Protein AF-A0AAJ2TJ36-F1 (afdb_monomer_lite)

pLDDT: mean 85.06, std 10.78, range [38.16, 96.94]

Organism: Stenotrophomonas maltophilia (NCBI:txid40324)

Secondary structure (DSSP, 8-state):
-PPPPPHHHHHHHHHHHHHHHHHHHHH-HHHHHHHHHHHHHHHHHHHHHHHHHHHHHHHHHHHHHHHHHHHHH---HHHHHHHHHHHHHHHHHHHHHHHHHTT---

Sequence (106 aa):
MTAAETPLATLERIAGVNAEFGAVAAATPDFMIRVGESMLKKQSIDLRTAHALLSDLVDQGDRLTAAFRALGLDNSLIDRSRLAQKCEESLIAFDAALARAKGGAA

Foldseek 3Di:
DPDDQDPVNVVVVVVVVVVVVVVVCVVCVVVVVVVVVVVVVVVVVVVVQLVVLVVQLVVLVVQLVVLVVVLVVDPDPVVNVVSVVSNVVSVVSNVCSVCVSVVHDD

Structure (mmCIF, N/CA/C/O backbone):
data_AF-A0AAJ2TJ36-F1
#
_entry.id   AF-A0AAJ2TJ36-F1
#
loop_
_atom_site.group_PDB
_atom_site.id
_atom_site.type_symbol
_atom_site.label_atom_id
_atom_site.label_alt_id
_atom_site.label_comp_id
_atom_site.label_asym_id
_atom_site.label_entity_id
_atom_site.label_seq_id
_atom_site.pdbx_PDB_ins_code
_atom_site.Cartn_x
_atom_site.Cartn_y
_atom_site.Cartn_z
_atom_site.occupancy
_atom_site.B_iso_or_equiv
_atom_site.auth_seq_id
_atom_site.auth_comp_id
_atom_site.auth_asym_id
_atom_site.auth_atom_id
_atom_site.pdbx_PDB_model_num
ATOM 1 N N . MET A 1 1 ? 25.298 29.878 -19.751 1.00 38.16 1 MET A N 1
ATOM 2 C CA . MET A 1 1 ? 23.884 29.492 -19.931 1.00 38.16 1 MET A CA 1
ATOM 3 C C . MET A 1 1 ? 23.811 28.587 -21.146 1.00 38.16 1 MET A C 1
ATOM 5 O O . MET A 1 1 ? 23.938 29.081 -22.257 1.00 38.16 1 MET A O 1
ATOM 9 N N . THR A 1 2 ? 23.728 27.274 -20.951 1.00 48.56 2 THR A N 1
ATOM 10 C CA . THR A 1 2 ? 23.438 26.333 -22.040 1.00 48.56 2 THR A CA 1
ATOM 11 C C . THR A 1 2 ? 21.992 26.550 -22.484 1.00 48.56 2 THR A C 1
ATOM 1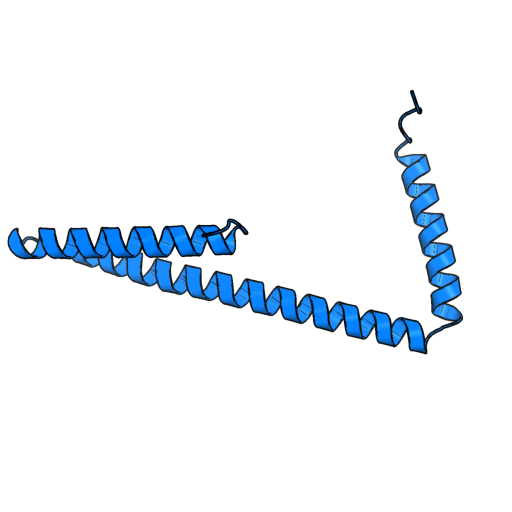3 O O . THR A 1 2 ? 21.099 26.644 -21.643 1.00 48.56 2 THR A O 1
ATOM 16 N N . ALA A 1 3 ? 21.773 26.729 -23.787 1.00 59.12 3 ALA A N 1
ATOM 17 C CA . ALA A 1 3 ? 20.436 26.879 -24.354 1.00 59.12 3 ALA A CA 1
ATOM 18 C C . ALA A 1 3 ? 19.581 25.650 -24.001 1.00 59.12 3 ALA A C 1
ATOM 20 O O . ALA A 1 3 ? 20.082 24.526 -24.033 1.00 59.12 3 ALA A O 1
ATOM 21 N N . ALA A 1 4 ? 18.316 25.867 -23.638 1.00 71.19 4 ALA A N 1
ATOM 22 C CA . ALA A 1 4 ? 17.386 24.777 -23.369 1.00 71.19 4 ALA A CA 1
ATOM 23 C C . ALA A 1 4 ? 17.201 23.938 -24.646 1.00 71.19 4 ALA A C 1
ATOM 25 O O . ALA A 1 4 ? 16.904 24.485 -25.709 1.00 71.19 4 ALA A O 1
ATOM 26 N N . GLU A 1 5 ? 17.418 22.626 -24.540 1.00 77.31 5 GLU A N 1
ATOM 27 C CA . GLU A 1 5 ? 17.229 21.665 -25.630 1.00 77.31 5 GLU A CA 1
ATOM 28 C C . GLU A 1 5 ? 15.774 21.730 -26.114 1.00 77.31 5 GLU A C 1
ATOM 30 O O . GLU A 1 5 ? 14.836 21.751 -25.312 1.00 77.31 5 GLU A O 1
ATOM 35 N N . THR A 1 6 ? 15.571 21.820 -27.429 1.00 89.81 6 THR A N 1
ATOM 36 C CA . THR A 1 6 ? 14.217 21.853 -27.983 1.00 89.81 6 THR A CA 1
ATOM 37 C C . THR A 1 6 ? 13.592 20.456 -27.908 1.00 89.81 6 THR A C 1
ATOM 39 O O . THR A 1 6 ? 14.306 19.457 -28.023 1.00 89.81 6 THR A O 1
ATOM 42 N N . PRO A 1 7 ? 12.255 20.345 -27.792 1.00 88.31 7 PRO A N 1
ATOM 43 C CA . PRO A 1 7 ? 11.578 19.048 -27.809 1.00 88.31 7 PRO A CA 1
ATOM 44 C C . PRO A 1 7 ? 11.925 18.196 -29.041 1.00 88.31 7 PRO A C 1
ATOM 46 O O . PRO A 1 7 ? 12.038 16.979 -28.934 1.00 88.31 7 PRO A O 1
ATOM 49 N N . LEU A 1 8 ? 12.142 18.833 -30.199 1.00 90.12 8 LEU A N 1
ATOM 50 C CA . LEU A 1 8 ? 12.558 18.154 -31.427 1.00 90.12 8 LEU A CA 1
ATOM 51 C C . LEU A 1 8 ? 13.974 17.573 -31.310 1.00 90.12 8 LEU A C 1
ATOM 53 O O . LEU A 1 8 ? 14.163 16.397 -31.604 1.00 90.12 8 LEU A O 1
ATOM 57 N N . ALA A 1 9 ? 14.937 18.355 -30.813 1.00 89.12 9 ALA A N 1
ATOM 58 C CA . ALA A 1 9 ? 16.309 17.887 -30.609 1.00 89.12 9 ALA A CA 1
ATOM 59 C C . ALA A 1 9 ? 16.367 16.702 -29.626 1.00 89.12 9 ALA A C 1
ATOM 61 O O . ALA A 1 9 ? 17.119 15.748 -29.831 1.00 89.12 9 ALA A O 1
ATOM 62 N N . THR A 1 10 ? 15.504 16.706 -28.606 1.00 88.50 10 THR A N 1
ATOM 63 C CA . THR A 1 10 ? 15.352 15.570 -27.690 1.00 88.50 10 THR A CA 1
ATOM 64 C C . THR A 1 10 ? 14.812 14.324 -28.385 1.00 88.50 10 THR A C 1
ATOM 66 O O . THR A 1 10 ? 15.330 13.231 -28.152 1.00 88.50 10 THR A O 1
ATOM 69 N N . LEU A 1 11 ? 13.803 14.458 -29.249 1.00 89.31 11 LEU A N 1
ATOM 70 C CA . LEU A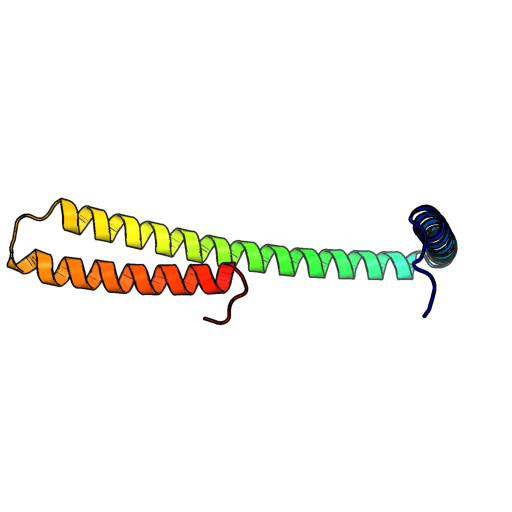 1 11 ? 13.250 13.323 -29.992 1.00 89.31 11 LEU A CA 1
ATOM 71 C C . LEU A 1 11 ? 14.264 12.732 -30.978 1.00 89.31 11 LEU A C 1
ATOM 73 O O . LEU A 1 11 ? 14.400 11.512 -31.045 1.00 89.31 11 LEU A O 1
ATOM 77 N N . GLU A 1 12 ? 15.010 13.575 -31.690 1.00 91.38 12 GLU A N 1
ATOM 78 C CA . GLU A 1 12 ? 16.060 13.141 -32.619 1.00 91.38 12 GLU A CA 1
ATOM 79 C C . GLU A 1 12 ? 17.186 12.399 -31.891 1.00 91.38 12 GLU A C 1
ATOM 81 O O . GLU A 1 12 ? 17.613 11.326 -32.323 1.00 91.38 12 GLU A O 1
ATOM 86 N N . ARG A 1 13 ? 17.608 12.906 -30.727 1.00 92.31 13 ARG A N 1
ATOM 87 C CA . ARG A 1 13 ? 18.596 12.237 -29.876 1.00 92.31 13 ARG A CA 1
ATOM 88 C C . ARG A 1 13 ? 18.099 10.879 -29.378 1.00 92.31 13 ARG A C 1
ATOM 90 O O . ARG A 1 13 ? 18.850 9.908 -29.416 1.00 92.31 13 ARG A O 1
ATOM 97 N N . ILE A 1 14 ? 16.846 10.791 -28.925 1.00 88.62 14 ILE A N 1
ATOM 98 C CA . ILE A 1 14 ? 16.240 9.519 -28.494 1.00 88.62 14 ILE A CA 1
ATOM 99 C C . ILE A 1 14 ? 16.185 8.528 -29.661 1.00 88.62 14 ILE A C 1
ATOM 101 O O . ILE A 1 14 ? 16.536 7.362 -29.489 1.00 88.62 14 ILE A O 1
ATOM 105 N N . ALA A 1 15 ? 15.783 8.982 -30.849 1.00 86.06 15 ALA A N 1
ATOM 106 C CA . ALA A 1 15 ? 15.731 8.142 -32.039 1.00 86.06 15 ALA A CA 1
ATOM 107 C C . ALA A 1 15 ? 17.120 7.597 -32.418 1.00 86.06 15 ALA A C 1
ATOM 109 O O . ALA A 1 15 ? 17.240 6.405 -32.699 1.00 86.06 15 ALA A O 1
ATOM 110 N N . GLY A 1 16 ? 18.164 8.432 -32.354 1.00 88.31 16 GLY A N 1
ATOM 111 C CA . GLY A 1 16 ? 19.550 8.016 -32.591 1.00 88.31 16 GLY A CA 1
ATOM 112 C C . GLY A 1 16 ? 20.022 6.944 -31.606 1.00 88.31 16 GLY A C 1
ATOM 113 O O . GLY A 1 16 ? 20.478 5.881 -32.022 1.00 88.31 16 GLY A O 1
ATOM 114 N N . VAL A 1 17 ? 19.812 7.167 -30.306 1.00 89.06 17 VAL A N 1
ATOM 115 C CA . VAL A 1 17 ? 20.164 6.191 -29.258 1.00 89.06 17 VAL A CA 1
ATOM 116 C C . VAL A 1 17 ? 19.413 4.869 -29.446 1.00 89.06 17 VAL A C 1
ATOM 118 O O . VAL A 1 17 ? 19.998 3.796 -29.301 1.00 89.06 17 VAL A O 1
ATOM 121 N N . ASN A 1 18 ? 18.131 4.917 -29.812 1.00 82.62 18 ASN A N 1
ATOM 122 C CA . ASN A 1 18 ? 17.344 3.710 -30.067 1.00 82.62 18 ASN A CA 1
ATOM 123 C C . ASN A 1 18 ? 17.852 2.931 -31.290 1.00 82.62 18 ASN A C 1
ATOM 125 O O . ASN A 1 18 ? 17.848 1.700 -31.269 1.00 82.62 18 ASN A O 1
ATOM 129 N N . ALA A 1 19 ? 18.302 3.623 -32.340 1.00 85.06 19 ALA A N 1
ATOM 130 C CA . ALA A 1 19 ? 18.878 2.988 -33.522 1.00 85.06 19 ALA A CA 1
ATOM 131 C C . ALA A 1 19 ? 20.214 2.295 -33.203 1.00 85.06 19 ALA A C 1
ATOM 133 O O . ALA A 1 19 ? 20.416 1.142 -33.589 1.00 85.06 19 ALA A O 1
ATOM 134 N N . GLU A 1 20 ? 21.094 2.954 -32.443 1.00 84.12 20 GLU A N 1
ATOM 135 C CA . GLU A 1 20 ? 22.355 2.370 -31.966 1.00 84.12 20 GLU A CA 1
ATOM 136 C C . GLU A 1 20 ? 22.109 1.151 -31.074 1.00 84.12 20 GLU A C 1
ATOM 138 O O . GLU A 1 20 ? 22.718 0.096 -31.263 1.00 84.12 20 GLU A O 1
ATOM 143 N N . PHE A 1 21 ? 21.155 1.260 -30.148 1.00 82.19 21 PHE A N 1
ATOM 144 C CA . PHE A 1 21 ? 20.745 0.144 -29.306 1.00 82.19 21 PHE A CA 1
ATOM 145 C C . PHE A 1 21 ? 20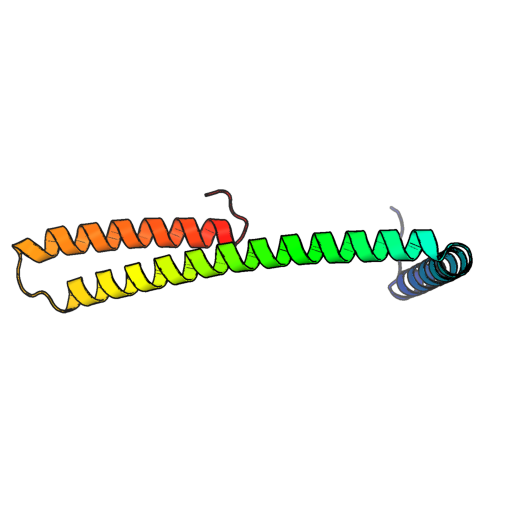.211 -1.026 -30.139 1.00 82.19 21 PHE A C 1
ATOM 147 O O . PHE A 1 21 ? 20.573 -2.172 -29.884 1.00 82.19 21 PHE A O 1
ATOM 154 N N . GLY A 1 22 ? 19.403 -0.753 -31.169 1.00 78.94 22 GLY A N 1
ATOM 155 C CA . GLY A 1 22 ? 18.898 -1.766 -32.097 1.00 78.94 22 GLY A CA 1
ATOM 156 C C . GLY A 1 22 ? 20.011 -2.492 -32.860 1.00 78.94 22 GLY A C 1
ATOM 157 O O . GLY A 1 22 ? 19.971 -3.717 -32.983 1.00 78.94 22 GLY A O 1
ATOM 158 N N . ALA A 1 23 ? 21.038 -1.768 -33.311 1.00 84.69 23 ALA A N 1
ATOM 159 C CA . ALA A 1 23 ? 22.197 -2.356 -33.983 1.00 84.69 23 ALA A CA 1
ATOM 160 C C . ALA A 1 23 ? 23.017 -3.259 -33.041 1.00 84.69 23 ALA A C 1
ATOM 162 O O . ALA A 1 23 ? 23.380 -4.377 -33.413 1.00 84.69 23 ALA A O 1
ATOM 163 N N . VAL A 1 24 ? 23.254 -2.818 -31.801 1.00 81.50 24 VAL A N 1
ATOM 164 C CA . VAL A 1 24 ? 23.934 -3.628 -30.774 1.00 81.50 24 VAL A CA 1
ATOM 165 C C . VAL A 1 24 ? 23.096 -4.847 -30.393 1.00 81.50 24 VAL A C 1
ATOM 167 O O . VAL A 1 24 ? 23.635 -5.947 -30.251 1.00 81.50 24 VAL A O 1
ATOM 170 N N . ALA A 1 25 ? 21.780 -4.683 -30.274 1.00 78.06 25 ALA A N 1
ATOM 171 C CA . ALA A 1 25 ? 20.863 -5.763 -29.944 1.00 78.06 25 ALA A CA 1
ATOM 172 C C . ALA A 1 25 ? 20.843 -6.856 -31.020 1.00 78.06 25 ALA A C 1
ATOM 174 O O . ALA A 1 25 ? 20.871 -8.041 -30.689 1.00 78.06 25 ALA A O 1
ATOM 175 N N . ALA A 1 26 ? 20.866 -6.466 -32.299 1.00 79.06 26 ALA A N 1
ATOM 176 C CA . ALA A 1 26 ? 20.960 -7.394 -33.423 1.00 79.06 26 ALA A CA 1
ATOM 177 C C . ALA A 1 26 ? 22.302 -8.147 -33.454 1.00 79.06 26 ALA A C 1
ATOM 179 O O . ALA A 1 26 ? 22.337 -9.332 -33.781 1.00 79.06 26 ALA A O 1
ATOM 180 N N . ALA A 1 27 ? 23.400 -7.482 -33.080 1.00 84.94 27 ALA A N 1
ATOM 181 C CA . ALA A 1 27 ? 24.734 -8.078 -33.033 1.00 84.94 27 ALA A CA 1
ATOM 182 C C . ALA A 1 27 ? 24.988 -8.941 -31.781 1.00 84.94 27 ALA A C 1
ATOM 184 O O . ALA A 1 27 ? 25.897 -9.770 -31.789 1.00 84.94 27 ALA A O 1
ATOM 185 N N . THR A 1 28 ? 24.208 -8.766 -30.704 1.00 85.12 28 THR A N 1
ATOM 186 C CA . THR A 1 28 ? 24.421 -9.458 -29.416 1.00 85.12 28 THR A CA 1
ATOM 187 C C . THR A 1 28 ? 23.146 -10.086 -28.815 1.00 85.12 28 THR A C 1
ATOM 189 O O . THR A 1 28 ? 22.765 -9.770 -27.682 1.00 85.12 28 THR A O 1
ATOM 192 N N . PRO A 1 29 ? 22.492 -11.038 -29.509 1.00 83.00 29 PRO A N 1
ATOM 193 C CA . PRO A 1 29 ? 21.208 -11.600 -29.070 1.00 83.00 29 PRO A CA 1
ATOM 194 C C . PRO A 1 29 ? 21.246 -12.210 -27.659 1.00 83.00 29 PRO A C 1
ATOM 196 O O . PRO A 1 29 ? 20.386 -11.916 -26.831 1.00 83.00 29 PRO A O 1
ATOM 199 N N . ASP A 1 30 ? 22.286 -12.981 -27.333 1.00 87.19 30 ASP A N 1
ATOM 200 C CA . ASP A 1 30 ? 22.430 -13.637 -26.022 1.00 87.19 30 ASP A CA 1
ATOM 201 C C . ASP A 1 30 ? 22.658 -12.649 -24.869 1.00 87.19 30 ASP A C 1
ATOM 203 O O . ASP A 1 30 ? 22.331 -12.916 -23.709 1.00 87.19 30 ASP A O 1
ATOM 207 N N . PHE A 1 31 ? 23.260 -11.493 -25.152 1.00 83.06 31 PHE A N 1
ATOM 208 C CA . PHE A 1 31 ? 23.383 -10.420 -24.167 1.00 83.06 31 PHE A CA 1
ATOM 209 C C . PHE A 1 31 ? 22.022 -9.760 -23.931 1.00 83.06 31 PHE A C 1
ATOM 211 O O . PHE A 1 31 ? 21.610 -9.603 -22.782 1.00 83.06 31 PHE A O 1
ATOM 218 N N . MET A 1 32 ? 21.287 -9.466 -25.003 1.00 86.12 32 MET A N 1
ATOM 219 C CA . MET A 1 32 ? 19.947 -8.884 -24.930 1.00 86.12 32 MET A CA 1
ATOM 220 C C . MET A 1 32 ? 18.938 -9.779 -24.213 1.00 86.12 32 MET A C 1
ATOM 222 O O . MET A 1 32 ? 18.144 -9.276 -23.418 1.00 86.12 32 MET A O 1
ATOM 226 N N . ILE A 1 33 ? 19.007 -11.096 -24.419 1.00 86.31 33 ILE A N 1
ATOM 227 C CA . ILE A 1 33 ? 18.196 -12.069 -23.677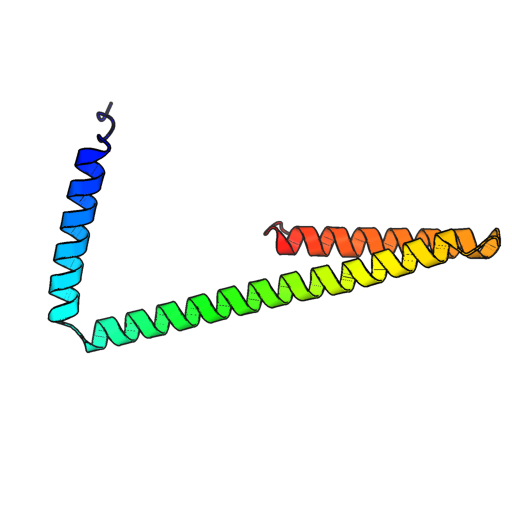 1.00 86.31 33 ILE A CA 1
ATOM 228 C C . ILE A 1 33 ? 18.490 -11.967 -22.174 1.00 86.31 33 ILE A C 1
ATOM 230 O O . ILE A 1 33 ? 17.564 -11.808 -21.383 1.00 86.31 33 ILE A O 1
ATOM 234 N N . ARG A 1 34 ? 19.766 -11.952 -21.766 1.00 85.50 34 ARG A N 1
ATOM 235 C CA . ARG A 1 34 ? 20.153 -11.817 -20.346 1.00 85.50 34 ARG A CA 1
ATOM 236 C C . ARG A 1 34 ? 19.725 -10.484 -19.728 1.00 85.50 34 ARG A C 1
ATOM 238 O O . ARG A 1 34 ? 19.323 -10.451 -18.561 1.00 85.50 34 ARG A O 1
ATOM 245 N N . VAL A 1 35 ? 19.791 -9.389 -20.487 1.00 85.56 35 VAL A N 1
ATOM 246 C CA . VAL A 1 35 ? 19.270 -8.081 -20.055 1.00 85.56 35 VAL A CA 1
ATOM 247 C C . VAL A 1 35 ? 17.753 -8.154 -19.872 1.00 85.56 35 VAL A C 1
ATOM 249 O O . VAL A 1 35 ? 17.255 -7.752 -18.821 1.00 85.56 35 VAL A O 1
ATOM 252 N N . GLY A 1 36 ? 17.029 -8.726 -20.838 1.00 84.06 36 GLY A N 1
ATOM 253 C CA . GLY A 1 36 ? 15.583 -8.936 -20.762 1.00 84.06 36 GLY A CA 1
ATOM 254 C C . GLY A 1 36 ? 15.173 -9.775 -19.552 1.00 84.06 36 GLY A C 1
ATOM 255 O O . GLY A 1 36 ? 14.319 -9.357 -18.773 1.00 84.06 36 GLY A O 1
ATOM 256 N N . GLU A 1 37 ? 15.839 -10.906 -19.320 1.00 86.69 37 GLU A N 1
ATOM 257 C CA . GLU A 1 37 ? 15.619 -11.750 -18.140 1.00 86.69 37 GLU A CA 1
ATOM 258 C C . GLU A 1 37 ? 15.868 -10.996 -16.829 1.00 86.69 37 GLU A C 1
ATOM 260 O O . GLU A 1 37 ? 15.113 -11.149 -15.868 1.00 86.69 37 GLU A O 1
ATOM 265 N N . SER A 1 38 ? 16.919 -10.176 -16.775 1.00 84.00 38 SER A N 1
ATOM 266 C CA . SER A 1 38 ? 17.254 -9.382 -15.588 1.00 84.00 38 SER A CA 1
ATOM 267 C C . SER A 1 38 ? 16.207 -8.299 -15.317 1.00 84.00 38 SER A C 1
ATOM 269 O O . SER A 1 38 ? 15.803 -8.110 -14.169 1.00 84.00 38 SER A O 1
ATOM 271 N N . MET A 1 39 ? 15.719 -7.631 -16.366 1.00 84.56 39 MET A N 1
ATOM 272 C CA . MET A 1 39 ? 14.645 -6.638 -16.266 1.00 84.56 39 MET A CA 1
ATOM 273 C C . MET A 1 39 ? 13.329 -7.276 -15.818 1.00 84.56 39 MET A C 1
ATOM 275 O O . MET A 1 39 ? 12.698 -6.765 -14.896 1.00 84.56 39 MET A O 1
ATOM 279 N N . LEU A 1 40 ? 12.951 -8.422 -16.393 1.00 83.62 40 LEU A N 1
ATOM 280 C CA . LEU A 1 40 ? 11.755 -9.169 -15.989 1.00 83.62 40 LEU A CA 1
ATOM 281 C C . LEU A 1 40 ? 11.842 -9.634 -14.532 1.00 83.62 40 LEU A C 1
ATOM 283 O O . LEU A 1 40 ? 10.884 -9.483 -13.776 1.00 83.62 40 LEU A O 1
ATOM 287 N N . LYS A 1 41 ? 13.003 -10.147 -14.102 1.00 81.81 41 LYS A N 1
ATOM 288 C CA . LYS A 1 41 ? 13.243 -10.513 -12.696 1.00 81.81 41 LYS A CA 1
ATOM 289 C C . LYS A 1 41 ? 13.064 -9.307 -11.781 1.00 81.81 41 LYS A C 1
ATOM 291 O O . LYS A 1 41 ? 12.329 -9.410 -10.801 1.00 81.81 41 LYS A O 1
ATOM 296 N N . LYS A 1 42 ? 13.666 -8.164 -12.117 1.00 82.94 42 LYS A N 1
ATOM 297 C CA . LYS A 1 42 ? 13.531 -6.930 -11.335 1.00 82.94 42 LYS A CA 1
ATOM 298 C C . LYS A 1 42 ? 12.073 -6.469 -11.249 1.00 82.94 42 LYS A C 1
ATOM 300 O O . LYS A 1 42 ? 11.562 -6.316 -10.148 1.00 82.94 42 LYS A O 1
ATOM 305 N N . GLN A 1 43 ? 11.374 -6.381 -12.381 1.00 81.25 43 GLN A N 1
ATOM 306 C CA . GLN A 1 43 ? 9.951 -6.028 -12.421 1.00 81.25 43 GLN A CA 1
ATOM 307 C C . GLN A 1 43 ? 9.087 -6.990 -11.598 1.00 81.25 43 GLN A C 1
ATOM 309 O O . GLN A 1 43 ? 8.170 -6.558 -10.906 1.00 81.25 43 GLN A O 1
ATOM 314 N N . SER A 1 44 ? 9.389 -8.292 -11.627 1.00 82.00 44 SER A N 1
ATOM 315 C CA . SER A 1 44 ? 8.663 -9.284 -10.827 1.00 82.00 44 SER A CA 1
ATOM 316 C C . SER A 1 44 ? 8.871 -9.099 -9.318 1.00 82.00 44 SER A C 1
ATOM 318 O O . SER A 1 44 ? 7.937 -9.301 -8.542 1.00 82.00 44 SER A O 1
ATOM 320 N N . ILE A 1 45 ? 10.075 -8.695 -8.897 1.00 81.75 45 ILE A N 1
ATOM 321 C CA . ILE A 1 45 ? 10.404 -8.392 -7.497 1.00 81.75 45 ILE A CA 1
ATOM 322 C C . ILE A 1 45 ? 9.693 -7.110 -7.061 1.00 81.75 45 ILE A C 1
ATOM 324 O O . ILE A 1 45 ? 9.072 -7.092 -5.996 1.00 81.75 45 ILE A O 1
ATOM 328 N N . ASP A 1 46 ? 9.729 -6.079 -7.904 1.00 85.38 46 ASP A N 1
ATOM 329 C CA . ASP A 1 46 ? 9.069 -4.800 -7.647 1.00 85.38 46 ASP A CA 1
ATOM 330 C C . ASP A 1 46 ? 7.550 -5.000 -7.516 1.00 85.38 46 ASP A C 1
ATOM 332 O O . ASP A 1 46 ? 6.942 -4.548 -6.545 1.00 85.38 46 ASP A O 1
ATOM 336 N N . LEU A 1 47 ? 6.941 -5.779 -8.419 1.00 86.94 47 LEU A N 1
ATOM 337 C CA . LEU A 1 47 ? 5.512 -6.096 -8.376 1.00 86.94 47 LEU A CA 1
ATOM 338 C C . LEU A 1 47 ? 5.137 -6.922 -7.141 1.00 86.94 47 LEU A C 1
ATOM 340 O O . LEU A 1 47 ? 4.123 -6.647 -6.503 1.00 86.94 47 LEU A O 1
ATOM 344 N N . ARG A 1 48 ? 5.949 -7.922 -6.773 1.00 88.50 48 ARG A N 1
ATOM 345 C CA . ARG A 1 48 ? 5.707 -8.729 -5.567 1.00 88.50 48 ARG A CA 1
ATOM 346 C C . ARG A 1 48 ? 5.772 -7.874 -4.304 1.00 88.50 48 ARG A C 1
ATOM 348 O O . ARG A 1 48 ? 4.944 -8.043 -3.414 1.00 88.50 48 ARG A O 1
ATOM 355 N N . THR A 1 49 ? 6.729 -6.953 -4.244 1.00 88.31 49 THR A N 1
ATOM 356 C CA . THR A 1 49 ? 6.876 -6.010 -3.129 1.00 88.31 49 THR A CA 1
ATOM 357 C C . THR A 1 49 ? 5.674 -5.075 -3.050 1.00 88.31 49 THR A C 1
ATOM 359 O O . THR A 1 49 ? 5.075 -4.940 -1.986 1.00 88.31 49 THR A O 1
ATOM 362 N N . ALA A 1 50 ? 5.261 -4.499 -4.181 1.00 86.81 50 ALA A N 1
ATOM 363 C CA . ALA A 1 50 ? 4.081 -3.643 -4.252 1.00 86.81 50 ALA A CA 1
ATOM 364 C C . ALA A 1 50 ? 2.805 -4.387 -3.827 1.00 86.81 50 ALA A C 1
ATOM 366 O O . ALA A 1 50 ? 2.016 -3.862 -3.045 1.00 86.81 50 ALA A O 1
ATOM 367 N N . HIS A 1 51 ? 2.630 -5.631 -4.282 1.00 90.94 51 HIS A N 1
ATOM 368 C CA . HIS A 1 51 ? 1.508 -6.472 -3.874 1.00 90.94 51 HIS A CA 1
ATOM 369 C C . HIS A 1 51 ? 1.522 -6.753 -2.367 1.00 90.94 51 HIS A C 1
ATOM 371 O O . HIS A 1 51 ? 0.484 -6.656 -1.724 1.00 90.94 51 HIS A O 1
ATOM 377 N N . ALA A 1 52 ? 2.680 -7.081 -1.787 1.00 91.94 52 ALA A N 1
ATOM 378 C CA . ALA A 1 52 ? 2.795 -7.335 -0.352 1.00 91.94 52 ALA A CA 1
ATOM 379 C C . ALA A 1 52 ? 2.433 -6.096 0.484 1.00 91.94 52 ALA A C 1
ATOM 381 O O . ALA A 1 52 ? 1.677 -6.211 1.444 1.00 91.94 52 ALA A O 1
ATOM 382 N N . LEU A 1 53 ? 2.913 -4.913 0.084 1.00 92.50 53 LEU A N 1
ATOM 383 C CA . LEU A 1 53 ? 2.582 -3.645 0.742 1.00 92.50 53 LEU A CA 1
ATOM 384 C C . LEU A 1 53 ? 1.091 -3.309 0.632 1.00 92.50 53 LEU A C 1
ATOM 386 O O . LEU A 1 53 ? 0.482 -2.878 1.607 1.00 92.50 53 LEU A O 1
ATOM 390 N N . LEU A 1 54 ? 0.495 -3.523 -0.544 1.00 92.44 54 LEU A N 1
ATOM 391 C CA . LEU A 1 54 ? -0.933 -3.295 -0.746 1.00 92.44 54 LEU A CA 1
ATOM 392 C C . LEU A 1 54 ? -1.783 -4.285 0.060 1.00 92.44 54 LEU A C 1
ATOM 394 O O . LEU A 1 54 ? -2.788 -3.884 0.636 1.00 92.44 54 LEU A O 1
ATOM 398 N N . SER A 1 55 ? -1.373 -5.553 0.124 1.00 94.88 55 SER A N 1
ATOM 399 C CA . SER A 1 55 ? -2.058 -6.580 0.912 1.00 94.88 55 SER A CA 1
ATOM 400 C C . SER A 1 55 ? -2.054 -6.236 2.401 1.00 94.88 55 SER A C 1
ATOM 402 O O . SER A 1 55 ? -3.107 -6.285 3.023 1.00 94.88 55 SER A O 1
ATOM 404 N N . ASP A 1 56 ? -0.910 -5.822 2.959 1.00 94.12 56 ASP A N 1
ATOM 405 C CA . ASP A 1 56 ? -0.834 -5.386 4.363 1.00 94.12 56 ASP A CA 1
ATOM 406 C C . ASP A 1 56 ? -1.722 -4.157 4.617 1.00 94.12 56 ASP A C 1
ATOM 408 O O . ASP A 1 56 ? -2.456 -4.111 5.601 1.00 94.12 56 ASP A O 1
ATOM 412 N N . LEU A 1 57 ? -1.737 -3.184 3.698 1.00 94.75 57 LEU A N 1
ATOM 413 C CA . LEU A 1 57 ? -2.614 -2.015 3.808 1.00 94.75 57 LEU A CA 1
ATOM 414 C C . LEU A 1 57 ? -4.102 -2.398 3.840 1.00 94.75 57 LEU A C 1
ATOM 416 O O . LEU A 1 57 ? -4.861 -1.834 4.631 1.00 94.75 57 LEU A O 1
ATOM 420 N N . VAL A 1 58 ? -4.517 -3.348 2.996 1.00 96.06 58 VAL A N 1
ATOM 421 C CA . VAL A 1 58 ? -5.889 -3.878 2.986 1.00 96.06 58 VAL A CA 1
ATOM 422 C C . VAL A 1 58 ? -6.198 -4.577 4.309 1.00 96.06 58 VAL A C 1
ATOM 424 O O . VAL A 1 58 ? -7.201 -4.246 4.941 1.00 96.06 58 VAL A O 1
ATOM 427 N N . ASP A 1 59 ? -5.306 -5.449 4.786 1.00 96.94 59 ASP A N 1
ATOM 428 C CA . ASP A 1 59 ? -5.484 -6.168 6.052 1.00 96.94 59 ASP A CA 1
ATOM 429 C C . ASP A 1 59 ? -5.614 -5.208 7.251 1.00 96.94 59 ASP A C 1
ATOM 431 O O . ASP A 1 59 ? -6.467 -5.405 8.125 1.00 96.94 59 ASP A O 1
ATOM 435 N N . GLN A 1 60 ? -4.807 -4.139 7.307 1.00 96.81 60 GLN A N 1
ATOM 436 C CA . GLN A 1 60 ? -4.949 -3.114 8.350 1.00 96.81 60 GLN A CA 1
ATOM 437 C C . GLN A 1 60 ? -6.242 -2.299 8.187 1.00 96.81 60 GLN A C 1
ATOM 439 O O . GLN A 1 60 ? -6.884 -1.963 9.185 1.00 96.81 60 GLN A O 1
ATOM 444 N N . GLY A 1 61 ? -6.661 -2.003 6.953 1.00 95.25 61 GLY A N 1
ATOM 445 C CA . GLY A 1 61 ? -7.912 -1.295 6.665 1.00 95.25 61 GLY A CA 1
ATOM 446 C C . GLY A 1 61 ? -9.154 -2.068 7.118 1.00 95.25 61 GLY A C 1
ATOM 447 O O . GLY A 1 61 ? -10.074 -1.487 7.707 1.00 95.25 61 GLY A O 1
ATOM 448 N N . ASP A 1 62 ? -9.161 -3.386 6.928 1.00 96.38 62 ASP A N 1
ATOM 449 C CA . ASP A 1 62 ? -10.235 -4.266 7.395 1.00 96.38 62 ASP A CA 1
ATOM 450 C C . ASP A 1 62 ? -10.318 -4.292 8.926 1.00 96.38 62 ASP A C 1
ATOM 452 O O . ASP A 1 62 ? -11.407 -4.179 9.503 1.00 96.38 62 ASP A O 1
ATOM 456 N N . ARG A 1 63 ? -9.166 -4.357 9.608 1.00 93.88 63 ARG A N 1
ATOM 457 C CA . ARG A 1 63 ? -9.091 -4.283 11.078 1.00 93.88 63 ARG A CA 1
ATOM 458 C C . ARG A 1 63 ? -9.607 -2.952 11.608 1.00 93.88 63 ARG A C 1
ATOM 460 O O . ARG A 1 63 ? -10.402 -2.938 12.549 1.00 93.88 63 ARG A O 1
ATOM 467 N N . LEU A 1 64 ? -9.210 -1.850 10.977 1.00 94.94 64 LEU A N 1
ATOM 468 C CA . LEU A 1 64 ? -9.677 -0.514 11.324 1.00 94.94 64 LEU A CA 1
ATOM 469 C C . LEU A 1 64 ? -11.197 -0.388 11.158 1.00 94.94 64 LEU A C 1
ATOM 471 O O . LEU A 1 64 ? -11.892 0.096 12.052 1.00 94.94 64 LEU A O 1
ATOM 475 N N . THR A 1 65 ? -11.728 -0.889 10.043 1.00 93.69 65 THR A N 1
ATOM 476 C CA . THR A 1 65 ? -13.170 -0.898 9.769 1.00 93.69 65 THR A CA 1
ATOM 477 C C . THR A 1 65 ? -13.931 -1.713 10.817 1.00 93.69 65 THR A C 1
ATOM 479 O O . THR A 1 65 ? -14.981 -1.281 11.303 1.00 93.69 65 THR A O 1
ATOM 482 N N . ALA A 1 66 ? -13.402 -2.875 11.208 1.00 92.31 66 ALA A N 1
ATOM 483 C CA . ALA A 1 66 ? -13.990 -3.706 12.252 1.00 92.31 66 ALA A CA 1
ATOM 484 C C . ALA A 1 66 ? -13.982 -3.007 13.622 1.00 92.31 66 ALA A C 1
ATOM 486 O O . ALA A 1 66 ? -14.993 -3.046 14.327 1.00 92.31 66 ALA A O 1
ATOM 487 N N . ALA A 1 67 ? -12.886 -2.330 13.979 1.00 90.69 67 ALA A N 1
ATOM 488 C CA . ALA A 1 67 ? -12.776 -1.582 15.228 1.00 90.69 67 ALA A CA 1
ATOM 489 C C . ALA A 1 67 ? -13.800 -0.435 15.290 1.00 90.69 67 ALA A C 1
ATOM 491 O O . ALA A 1 67 ? -14.566 -0.350 16.252 1.00 90.69 67 ALA A O 1
ATOM 492 N N . PHE A 1 68 ? -13.903 0.376 14.229 1.00 89.62 68 PHE A N 1
ATOM 493 C CA . PHE A 1 68 ? -14.897 1.453 14.151 1.00 89.62 68 PHE A CA 1
ATOM 494 C C . PHE A 1 68 ? -16.333 0.936 14.227 1.00 89.62 68 PHE A C 1
ATOM 496 O O . PHE A 1 68 ? -17.170 1.523 14.916 1.00 89.62 68 PHE A O 1
ATOM 503 N N . ARG A 1 69 ? -16.633 -0.178 13.549 1.00 89.94 69 ARG A N 1
ATOM 504 C CA . ARG A 1 69 ? -17.964 -0.791 13.615 1.00 89.94 69 ARG A CA 1
ATOM 505 C C . ARG A 1 69 ? -18.287 -1.259 15.034 1.00 89.94 69 ARG A C 1
ATOM 507 O O . ARG A 1 69 ? -19.397 -1.021 15.497 1.00 89.94 69 ARG A O 1
ATOM 514 N N . ALA A 1 70 ? -17.335 -1.883 15.726 1.00 87.31 70 ALA A N 1
ATOM 515 C CA . ALA A 1 70 ? -17.521 -2.303 17.112 1.00 87.31 70 ALA A CA 1
ATOM 516 C C . ALA A 1 70 ? -17.787 -1.102 18.035 1.00 87.31 70 ALA A C 1
ATOM 518 O O . ALA A 1 70 ? -18.708 -1.153 18.844 1.00 87.31 70 ALA A O 1
ATOM 519 N N . LEU A 1 71 ? -17.060 0.006 17.852 1.00 85.38 71 LEU A N 1
ATOM 520 C CA . LEU A 1 71 ? -17.275 1.241 18.612 1.00 85.38 71 LEU A CA 1
ATOM 521 C C . LEU A 1 71 ? -18.674 1.845 18.389 1.00 85.38 71 LEU A C 1
ATOM 523 O O . LEU A 1 71 ? -19.273 2.365 19.327 1.00 85.38 71 LEU A O 1
ATOM 527 N N . GLY A 1 72 ? -19.197 1.776 17.160 1.00 82.12 72 GLY A N 1
ATOM 528 C CA . GLY A 1 72 ? -20.524 2.297 16.814 1.00 82.12 72 GLY A CA 1
ATOM 529 C C . GLY A 1 72 ? -21.699 1.425 17.271 1.00 82.12 72 GLY A C 1
ATOM 530 O O . GLY A 1 72 ? -22.808 1.935 17.413 1.00 82.12 72 GLY A O 1
ATOM 531 N N . LEU A 1 73 ? -21.473 0.127 17.497 1.00 82.38 73 LEU A N 1
ATOM 532 C CA . LEU A 1 73 ? -22.501 -0.818 17.951 1.00 82.38 73 LEU A CA 1
ATOM 533 C C . LEU A 1 73 ? -22.624 -0.888 19.480 1.00 82.38 73 LEU A C 1
ATOM 535 O O . LEU A 1 73 ? -23.652 -1.349 19.978 1.00 82.38 73 LEU A O 1
ATOM 539 N N . ASP A 1 74 ? -21.607 -0.441 20.221 1.00 75.44 74 ASP A N 1
ATOM 540 C CA . ASP A 1 74 ? -21.569 -0.574 21.676 1.00 75.44 74 ASP A CA 1
ATOM 541 C C . ASP A 1 74 ? -22.098 0.675 22.414 1.00 75.44 74 ASP A C 1
ATOM 543 O O . ASP A 1 74 ? -21.594 1.800 22.277 1.00 75.44 74 ASP A O 1
ATOM 547 N N . ASN A 1 75 ? -23.137 0.459 23.228 1.00 67.75 75 ASN A N 1
ATOM 548 C CA . ASN A 1 75 ? -23.768 1.468 24.084 1.00 67.75 75 ASN A CA 1
ATOM 549 C C . ASN A 1 75 ? -23.301 1.385 25.553 1.00 67.75 75 ASN A C 1
ATOM 551 O O . ASN A 1 75 ? -23.715 2.210 26.370 1.00 67.75 75 ASN A O 1
ATOM 555 N N . SER A 1 76 ? -22.441 0.422 25.903 1.00 73.56 76 SER A N 1
ATOM 556 C CA . SER A 1 76 ? -21.821 0.301 27.226 1.00 73.56 76 SER A CA 1
ATOM 557 C C . SER A 1 76 ? -20.717 1.350 27.402 1.00 73.56 76 SER A C 1
ATOM 559 O O . SER A 1 76 ? -19.787 1.451 26.601 1.00 73.56 76 SER A O 1
ATOM 561 N N . LEU A 1 77 ? -20.785 2.139 28.483 1.00 65.50 7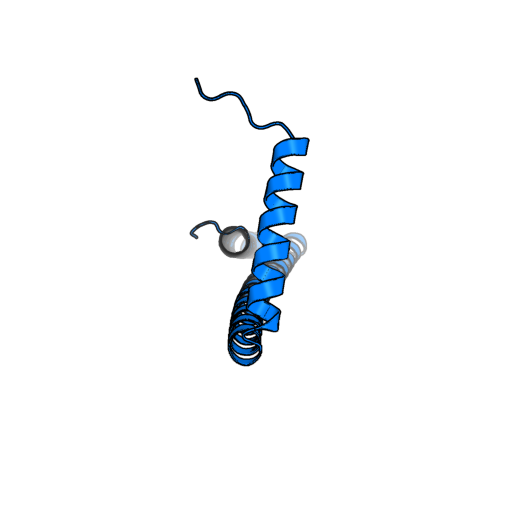7 LEU A N 1
ATOM 562 C CA . LEU A 1 77 ? -19.751 3.133 28.812 1.00 65.50 77 LEU A CA 1
ATOM 563 C C . LEU A 1 77 ? -18.388 2.490 29.127 1.00 65.50 77 LEU A C 1
ATOM 565 O O . LEU A 1 77 ? -17.356 3.099 28.852 1.00 65.50 77 LEU A O 1
ATOM 569 N N . ILE A 1 78 ? -18.378 1.277 29.688 1.00 68.12 78 ILE A N 1
ATOM 570 C CA . ILE A 1 78 ? -17.146 0.572 30.076 1.00 68.12 78 ILE A CA 1
ATOM 571 C C . ILE A 1 78 ? -16.447 0.004 28.835 1.00 68.12 78 ILE A C 1
ATOM 573 O O . ILE A 1 78 ? -15.236 0.168 28.674 1.00 68.12 78 ILE A O 1
ATOM 577 N N . ASP A 1 79 ? -17.206 -0.595 27.919 1.00 79.00 79 ASP A N 1
ATOM 578 C CA . ASP A 1 79 ? -16.642 -1.195 26.708 1.00 79.00 79 ASP A CA 1
ATOM 579 C C . ASP A 1 79 ? -16.212 -0.140 25.687 1.00 79.00 79 ASP A C 1
ATOM 581 O O . ASP A 1 79 ? -15.225 -0.337 24.976 1.00 79.00 79 ASP A O 1
ATOM 585 N N . ARG A 1 80 ? -16.847 1.040 25.690 1.00 81.94 80 ARG A N 1
ATOM 586 C CA . ARG A 1 80 ? -16.467 2.164 24.824 1.00 81.94 80 ARG A CA 1
ATOM 587 C C . ARG A 1 80 ? -15.022 2.616 24.983 1.00 81.94 80 ARG A C 1
ATOM 589 O O . ARG A 1 80 ? -14.375 2.856 23.972 1.00 81.94 80 ARG A O 1
ATOM 596 N N . SER A 1 81 ? -14.505 2.720 26.208 1.00 84.94 81 SER A N 1
ATOM 597 C CA . SER A 1 81 ? -13.111 3.146 26.430 1.00 84.94 81 SER A CA 1
ATOM 598 C C . SER A 1 81 ? -12.121 2.148 25.817 1.00 84.94 81 SER A C 1
ATOM 600 O O . SER A 1 81 ? -11.229 2.511 25.051 1.00 84.94 81 SER A O 1
ATOM 602 N N . ARG A 1 82 ? -12.353 0.852 26.056 1.00 87.56 82 ARG A N 1
ATOM 603 C CA . ARG A 1 82 ? -11.538 -0.231 25.493 1.00 87.56 82 ARG A CA 1
ATOM 604 C C . ARG A 1 82 ? -11.641 -0.303 23.967 1.00 87.56 82 ARG A C 1
ATOM 606 O O . ARG A 1 82 ? -10.649 -0.575 23.294 1.00 87.56 82 ARG A O 1
ATOM 613 N N . LEU A 1 83 ? -12.835 -0.102 23.413 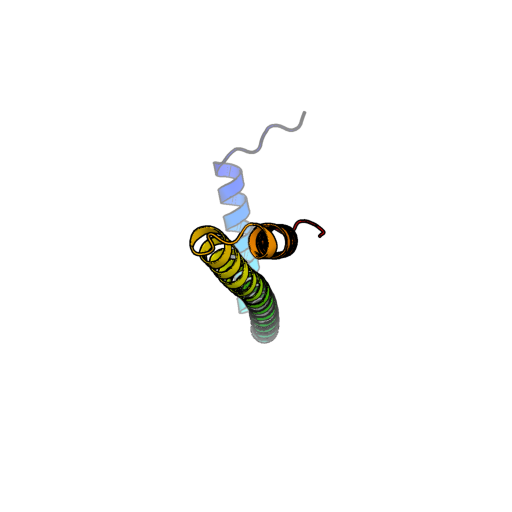1.00 88.19 83 LEU A N 1
ATOM 614 C CA . LEU A 1 83 ? -13.065 -0.096 21.968 1.00 88.19 83 LEU A CA 1
ATOM 615 C C . LEU A 1 83 ? -12.443 1.131 21.296 1.00 88.19 83 LEU A C 1
ATOM 617 O O . LEU A 1 83 ? -11.897 0.996 20.203 1.00 88.19 83 LEU A O 1
ATOM 621 N N . ALA A 1 84 ? -12.466 2.292 21.953 1.00 89.06 84 ALA A N 1
ATOM 622 C CA . ALA A 1 84 ? -11.811 3.500 21.466 1.00 89.06 84 ALA A CA 1
ATOM 623 C C . ALA A 1 84 ? -10.292 3.304 21.380 1.00 89.06 84 ALA A C 1
ATOM 625 O O . ALA A 1 84 ? -9.709 3.583 20.336 1.00 89.06 84 ALA A O 1
ATOM 626 N N . GLN A 1 85 ? -9.677 2.713 22.411 1.00 90.75 85 GLN A N 1
ATOM 627 C CA . GLN A 1 85 ? -8.250 2.381 22.393 1.00 90.75 85 GLN A CA 1
ATOM 628 C C . GLN A 1 85 ? -7.898 1.423 21.243 1.00 90.75 85 GLN A C 1
ATOM 630 O O . GLN A 1 85 ? -6.954 1.662 20.498 1.00 90.75 85 GLN A O 1
ATOM 635 N N . LYS A 1 86 ? -8.701 0.374 21.022 1.00 90.50 86 LYS A N 1
ATOM 636 C CA . LYS A 1 86 ? -8.508 -0.542 19.882 1.00 90.50 86 LYS A CA 1
ATOM 637 C C . LYS A 1 86 ? -8.652 0.148 18.522 1.00 90.50 86 LYS A C 1
ATOM 639 O O . LYS A 1 86 ? -7.969 -0.233 17.571 1.00 90.50 86 LYS A O 1
ATOM 644 N N . CYS A 1 87 ? -9.552 1.127 18.408 1.00 93.31 87 CYS A N 1
ATOM 645 C CA . CYS A 1 87 ? -9.678 1.936 17.194 1.00 93.31 87 CYS A CA 1
ATOM 646 C C . CYS A 1 87 ? -8.423 2.776 16.964 1.00 93.31 87 CYS A C 1
ATOM 648 O O . CYS A 1 87 ? -7.927 2.811 15.844 1.00 93.31 87 CYS A O 1
ATOM 650 N N . GLU A 1 88 ? -7.896 3.412 18.009 1.00 94.50 88 GLU A N 1
ATOM 651 C CA . GLU A 1 88 ? -6.673 4.214 17.936 1.00 94.50 88 GLU A CA 1
ATOM 652 C C . GLU A 1 88 ? -5.455 3.364 17.546 1.00 94.50 88 GLU A C 1
ATOM 654 O O . GLU A 1 88 ? -4.739 3.705 16.607 1.00 94.50 88 GLU A O 1
ATOM 659 N N . GLU A 1 89 ? -5.274 2.200 18.172 1.00 94.75 89 GLU A N 1
ATOM 660 C CA . GLU A 1 89 ? -4.222 1.243 17.803 1.00 94.75 89 GLU A CA 1
ATOM 661 C C . GLU A 1 89 ? -4.339 0.807 16.332 1.00 94.75 89 GLU A C 1
ATOM 663 O O . GLU A 1 89 ? -3.340 0.748 15.611 1.00 94.75 89 GLU A O 1
ATOM 668 N N . SER A 1 90 ? -5.565 0.552 15.861 1.00 93.88 90 SER A N 1
ATOM 669 C CA . SER A 1 90 ? -5.819 0.176 14.463 1.00 93.88 90 SER A CA 1
ATOM 670 C C . SER A 1 90 ? -5.574 1.337 13.492 1.00 93.88 90 SER A C 1
ATOM 672 O O . SER A 1 90 ? -5.095 1.107 12.383 1.00 93.88 90 SER A O 1
ATOM 674 N N . LEU A 1 91 ? -5.865 2.580 13.895 1.00 95.25 91 LEU A N 1
ATOM 675 C CA . LEU A 1 91 ? -5.574 3.784 13.110 1.00 95.25 91 LEU A CA 1
ATOM 676 C C . LEU A 1 91 ? -4.069 3.969 12.928 1.00 95.25 91 LEU A C 1
ATOM 678 O O . LEU A 1 91 ? -3.621 4.191 11.808 1.00 95.25 91 LEU A O 1
ATOM 682 N N . ILE A 1 92 ? -3.293 3.835 14.006 1.00 96.00 92 ILE A N 1
ATOM 683 C CA . ILE A 1 92 ? -1.829 3.953 13.969 1.00 96.00 92 ILE A CA 1
ATOM 684 C C . ILE A 1 92 ? -1.228 2.858 13.079 1.00 96.00 92 ILE A C 1
ATOM 686 O O . ILE A 1 92 ? -0.358 3.132 12.253 1.00 96.00 92 ILE A O 1
ATOM 690 N N . ALA A 1 93 ? -1.712 1.618 13.204 1.00 94.75 93 ALA A N 1
ATOM 691 C CA . ALA A 1 93 ? -1.259 0.513 12.363 1.00 94.75 93 ALA A CA 1
ATOM 692 C C . ALA A 1 93 ? -1.563 0.754 10.874 1.00 94.75 93 ALA A C 1
ATOM 694 O O . ALA A 1 93 ? -0.708 0.505 10.021 1.00 94.75 93 ALA A O 1
ATOM 695 N N . PHE A 1 94 ? -2.756 1.272 10.566 1.00 95.56 94 PHE A N 1
ATOM 696 C CA . PHE A 1 94 ? -3.146 1.627 9.205 1.00 95.56 94 PHE A CA 1
ATOM 697 C C . PHE A 1 94 ? -2.310 2.782 8.641 1.00 95.56 94 PHE A C 1
ATOM 699 O O . PHE A 1 94 ? -1.847 2.692 7.506 1.00 95.56 94 PHE A O 1
ATOM 706 N N . ASP A 1 95 ? -2.067 3.836 9.423 1.00 95.00 95 ASP A N 1
ATOM 707 C CA . ASP A 1 95 ? -1.237 4.970 9.003 1.00 95.00 95 ASP A CA 1
ATOM 708 C C . ASP A 1 95 ? 0.202 4.532 8.698 1.00 95.00 95 ASP A C 1
ATOM 710 O O . ASP A 1 95 ? 0.743 4.844 7.636 1.00 95.00 95 ASP A O 1
ATOM 714 N N . ALA A 1 96 ? 0.785 3.688 9.554 1.00 93.25 96 ALA A N 1
ATOM 715 C CA . ALA A 1 96 ? 2.103 3.111 9.313 1.00 93.25 96 ALA A CA 1
ATOM 716 C C . ALA A 1 96 ? 2.134 2.239 8.042 1.00 93.25 96 ALA A C 1
ATOM 718 O O . ALA A 1 96 ? 3.088 2.313 7.264 1.00 93.25 96 ALA A O 1
ATOM 719 N N . ALA A 1 97 ? 1.102 1.424 7.791 1.00 92.94 97 ALA A N 1
ATOM 720 C CA . ALA A 1 97 ? 0.996 0.640 6.557 1.00 92.94 97 ALA A CA 1
ATOM 721 C C . ALA A 1 97 ? 0.860 1.542 5.317 1.00 92.94 97 ALA A C 1
ATOM 723 O O . ALA A 1 97 ? 1.515 1.311 4.297 1.00 92.94 97 ALA A O 1
ATOM 724 N N . LEU A 1 98 ? 0.077 2.619 5.418 1.00 93.12 98 LEU A N 1
ATOM 725 C CA . LEU A 1 98 ? -0.102 3.602 4.353 1.00 93.12 98 LEU A CA 1
ATOM 726 C C . LEU A 1 98 ? 1.199 4.354 4.049 1.00 93.12 98 LEU A C 1
ATOM 728 O O . LEU A 1 98 ? 1.509 4.582 2.877 1.00 93.12 98 LEU A O 1
ATOM 732 N N . ALA A 1 99 ? 1.976 4.707 5.076 1.00 91.88 99 ALA A N 1
ATOM 733 C CA . ALA A 1 99 ? 3.290 5.321 4.922 1.00 91.88 99 ALA A CA 1
ATOM 734 C C . ALA A 1 99 ? 4.235 4.405 4.128 1.00 91.88 99 ALA A C 1
ATOM 736 O O . ALA A 1 99 ? 4.784 4.841 3.113 1.00 91.88 99 ALA A O 1
ATOM 737 N N . ARG A 1 100 ? 4.330 3.116 4.496 1.00 88.56 100 ARG A N 1
ATOM 738 C CA . ARG A 1 100 ? 5.150 2.129 3.763 1.00 88.56 100 ARG A CA 1
ATOM 739 C C . ARG A 1 100 ? 4.696 1.969 2.315 1.00 88.56 100 ARG A C 1
ATOM 741 O O . ARG A 1 100 ? 5.530 1.976 1.413 1.00 88.56 100 ARG A O 1
ATOM 748 N N . ALA A 1 101 ? 3.387 1.870 2.077 1.00 87.94 101 ALA A N 1
ATOM 749 C CA . ALA A 1 101 ? 2.829 1.722 0.733 1.00 87.94 101 ALA A CA 1
ATOM 750 C C . ALA A 1 101 ? 3.104 2.943 -0.166 1.00 87.94 101 ALA A C 1
ATOM 752 O O . ALA A 1 101 ? 3.297 2.793 -1.371 1.00 87.94 101 ALA A O 1
ATOM 753 N N . LYS A 1 102 ? 3.171 4.150 0.411 1.00 86.81 102 LYS A N 1
ATOM 754 C CA . LYS A 1 102 ? 3.539 5.388 -0.298 1.00 86.81 102 LYS A CA 1
ATOM 755 C C . LYS A 1 102 ? 5.048 5.553 -0.524 1.00 86.81 102 LYS A C 1
ATOM 757 O O . LYS A 1 102 ? 5.447 6.505 -1.190 1.00 86.81 102 LYS A O 1
ATOM 762 N N . GLY A 1 103 ? 5.882 4.667 0.021 1.00 78.50 103 GLY A N 1
ATOM 763 C CA . GLY A 1 103 ? 7.341 4.803 -0.001 1.00 78.50 103 GLY A CA 1
ATOM 764 C C . GLY A 1 103 ? 7.897 5.749 1.071 1.00 78.50 103 GLY A C 1
ATOM 765 O O . GLY A 1 103 ? 9.057 6.145 0.989 1.00 78.50 103 GLY A O 1
ATOM 766 N N . GLY A 1 104 ? 7.089 6.120 2.069 1.00 57.53 104 GLY A N 1
ATOM 767 C CA . GLY A 1 104 ? 7.553 6.804 3.272 1.00 57.53 104 GLY A CA 1
ATOM 768 C C . GLY A 1 104 ? 8.213 5.817 4.236 1.00 57.53 104 GLY A C 1
ATOM 769 O O . GLY A 1 104 ? 7.732 4.696 4.412 1.00 57.53 104 GLY A O 1
ATOM 770 N N . ALA A 1 105 ? 9.320 6.226 4.861 1.00 48.34 105 ALA A N 1
ATOM 771 C CA . ALA A 1 105 ? 9.859 5.506 6.010 1.00 48.34 105 ALA A CA 1
ATOM 772 C C . ALA A 1 105 ? 8.803 5.534 7.127 1.00 48.34 105 ALA A C 1
ATOM 774 O O . ALA A 1 105 ? 8.364 6.616 7.517 1.00 48.34 105 ALA A O 1
ATOM 775 N N . ALA A 1 106 ? 8.356 4.351 7.551 1.00 49.53 106 ALA A N 1
ATOM 776 C CA . ALA A 1 106 ? 7.484 4.187 8.711 1.00 49.53 106 ALA A CA 1
ATOM 777 C C . ALA A 1 106 ? 8.221 4.482 10.016 1.00 49.53 106 ALA A C 1
ATOM 779 O O . ALA A 1 106 ? 9.441 4.197 10.069 1.00 49.53 106 ALA A O 1
#

Radius of gyration: 25.86 Å; chains: 1; bounding box: 48×43×64 Å